Protein AF-A0A379FQY0-F1 (afdb_monomer_lite)

Sequence (62 aa):
MTTEQIEKYFGTTNKIAEFFRISPEAFYQWKKRPNQLIPKNRAIEADYRTKGELRFDPALYQ

pLDDT: mean 95.7, std 2.68, range [82.69, 98.25]

Secondary structure (DSSP, 8-state):
-BHHHHHHHH-SHHHHHHHHTS-HHHHHHHHTSGGGBPPHHHHHHHHHHTTTSS---GGGG-

InterPro domains:
  IPR010982 Lambda repressor-like, DNA-binding domain superfamily [G3DSA:1.10.260.40] (1-62)
  IPR010982 Lambda repressor-like, DNA-binding domain superfamily [SSF47413] (1-61)

Structure (mmCIF, N/CA/C/O backbone):
data_AF-A0A379FQY0-F1
#
_entry.id   AF-A0A379FQY0-F1
#
loop_
_atom_site.group_PDB
_atom_site.id
_atom_site.type_symbol
_atom_site.label_atom_id
_atom_site.label_alt_id
_atom_site.label_comp_id
_atom_site.label_asym_id
_atom_site.label_entity_id
_atom_site.label_seq_id
_atom_site.pdbx_PDB_ins_code
_atom_site.Cartn_x
_atom_site.Cartn_y
_atom_site.Cartn_z
_atom_site.occupancy
_atom_site.B_iso_or_equiv
_atom_site.auth_seq_id
_atom_site.auth_comp_id
_atom_site.auth_asym_id
_atom_site.auth_atom_id
_atom_site.pdbx_PDB_model_num
ATOM 1 N N . MET A 1 1 ? 1.542 -3.100 -7.748 1.00 93.62 1 MET A N 1
ATOM 2 C CA . MET A 1 1 ? 0.685 -2.355 -6.804 1.00 93.62 1 MET A CA 1
ATOM 3 C C . MET A 1 1 ? 1.386 -1.068 -6.410 1.00 93.62 1 MET A C 1
ATOM 5 O O . MET A 1 1 ? 2.530 -1.126 -5.959 1.00 93.62 1 MET A O 1
ATOM 9 N N . THR A 1 2 ? 0.743 0.074 -6.631 1.00 96.75 2 THR A N 1
ATOM 10 C CA . THR A 1 2 ? 1.323 1.400 -6.369 1.00 96.75 2 THR A CA 1
ATOM 11 C C . THR A 1 2 ? 0.931 1.925 -4.991 1.00 96.75 2 THR A C 1
ATOM 13 O O . THR A 1 2 ? -0.058 1.481 -4.407 1.00 96.75 2 THR A O 1
ATOM 16 N N . THR A 1 3 ? 1.683 2.890 -4.459 1.00 96.12 3 THR A N 1
ATOM 17 C CA . THR A 1 3 ? 1.316 3.567 -3.207 1.00 96.12 3 THR A CA 1
ATOM 18 C C . THR A 1 3 ? -0.041 4.255 -3.305 1.00 96.12 3 THR A C 1
ATOM 20 O O . THR A 1 3 ? -0.791 4.204 -2.342 1.00 96.12 3 THR A O 1
ATOM 23 N N . GLU A 1 4 ? -0.402 4.808 -4.466 1.00 95.94 4 GLU A N 1
ATOM 24 C CA . GLU A 1 4 ? -1.711 5.437 -4.687 1.00 95.94 4 GLU A CA 1
ATOM 25 C C . GLU A 1 4 ? -2.871 4.439 -4.550 1.00 95.94 4 GLU A C 1
ATOM 27 O O . GLU A 1 4 ? -3.867 4.736 -3.895 1.00 95.94 4 GLU A O 1
ATOM 32 N N . GLN A 1 5 ? -2.736 3.225 -5.101 1.00 96.38 5 GLN A N 1
ATOM 33 C CA . GLN A 1 5 ? -3.750 2.174 -4.940 1.00 96.38 5 GLN A CA 1
ATOM 34 C C . GLN A 1 5 ? -3.957 1.817 -3.464 1.00 96.38 5 GLN A C 1
ATOM 36 O O . GLN A 1 5 ? -5.090 1.660 -3.011 1.00 96.38 5 GLN A O 1
ATOM 41 N N . ILE A 1 6 ? -2.864 1.731 -2.704 1.00 96.81 6 ILE A N 1
ATOM 42 C CA . ILE A 1 6 ? -2.909 1.455 -1.266 1.00 96.81 6 ILE A CA 1
ATOM 43 C C . ILE A 1 6 ? -3.543 2.620 -0.500 1.00 96.81 6 ILE A C 1
ATOM 45 O O . ILE A 1 6 ? -4.377 2.395 0.374 1.00 96.81 6 ILE A O 1
ATOM 49 N N . GLU A 1 7 ? -3.205 3.863 -0.836 1.00 96.56 7 GLU A N 1
ATOM 50 C CA . GLU A 1 7 ? -3.818 5.046 -0.224 1.00 96.56 7 GLU A CA 1
ATOM 51 C C . GLU A 1 7 ? -5.309 5.133 -0.498 1.00 96.56 7 GLU A C 1
ATOM 53 O O . GLU A 1 7 ? -6.080 5.370 0.427 1.00 96.56 7 GLU A O 1
ATOM 58 N N . LYS A 1 8 ? -5.728 4.858 -1.733 1.00 97.50 8 LYS A N 1
ATOM 59 C CA . LYS A 1 8 ? -7.142 4.810 -2.096 1.00 97.50 8 LYS A CA 1
ATOM 60 C C . LYS A 1 8 ? -7.905 3.745 -1.304 1.00 97.50 8 LYS A C 1
ATOM 62 O O . LYS A 1 8 ? -9.055 3.973 -0.945 1.00 97.50 8 LYS A O 1
ATOM 67 N N . TYR A 1 9 ? -7.273 2.606 -1.026 1.00 97.56 9 TYR A N 1
ATOM 68 C CA . TYR A 1 9 ? -7.883 1.502 -0.288 1.00 97.56 9 TYR A CA 1
ATOM 69 C C . TYR A 1 9 ? -7.982 1.770 1.222 1.00 97.56 9 TYR A C 1
ATOM 71 O O . TYR A 1 9 ? -9.045 1.635 1.820 1.00 97.56 9 TYR A O 1
ATOM 79 N N . PHE A 1 10 ? -6.875 2.154 1.864 1.00 96.94 10 PHE A N 1
ATOM 80 C CA . PHE A 1 10 ? -6.815 2.303 3.325 1.00 96.94 10 PHE A CA 1
ATOM 81 C C . PHE A 1 10 ? -7.187 3.712 3.814 1.00 96.94 10 PHE A C 1
ATOM 83 O O . PHE A 1 10 ? -7.537 3.894 4.983 1.00 96.94 10 PHE A O 1
ATOM 90 N N . GLY A 1 11 ? -7.089 4.721 2.951 1.00 96.69 11 GLY A N 1
ATOM 91 C CA . GLY A 1 11 ? -7.422 6.121 3.213 1.00 96.69 11 GLY A CA 1
ATOM 92 C C . GLY A 1 11 ? -6.324 6.928 3.910 1.00 96.69 11 GLY A C 1
ATOM 93 O O . GLY A 1 11 ? -6.089 8.072 3.535 1.00 96.69 11 GLY A O 1
ATOM 94 N N . THR A 1 12 ? -5.637 6.375 4.918 1.00 95.19 12 THR A N 1
ATOM 95 C CA . THR A 1 12 ? -4.598 7.111 5.665 1.00 95.19 12 THR A CA 1
ATOM 96 C C . THR A 1 12 ? -3.294 6.336 5.793 1.00 95.19 12 THR A C 1
ATOM 98 O O . THR A 1 12 ? -3.291 5.119 5.976 1.00 95.19 12 THR A O 1
ATOM 101 N N . THR A 1 13 ? -2.169 7.059 5.797 1.00 95.12 13 THR A N 1
ATOM 102 C CA . THR A 1 13 ? -0.833 6.478 6.006 1.00 95.12 13 THR A CA 1
ATOM 103 C C . THR A 1 13 ? -0.732 5.677 7.305 1.00 95.12 13 THR A C 1
ATOM 105 O O . THR A 1 13 ? -0.070 4.646 7.323 1.00 95.12 13 THR A O 1
ATOM 108 N N . ASN A 1 14 ? -1.423 6.087 8.374 1.00 96.44 14 ASN A N 1
ATOM 109 C CA . ASN A 1 14 ? -1.398 5.362 9.6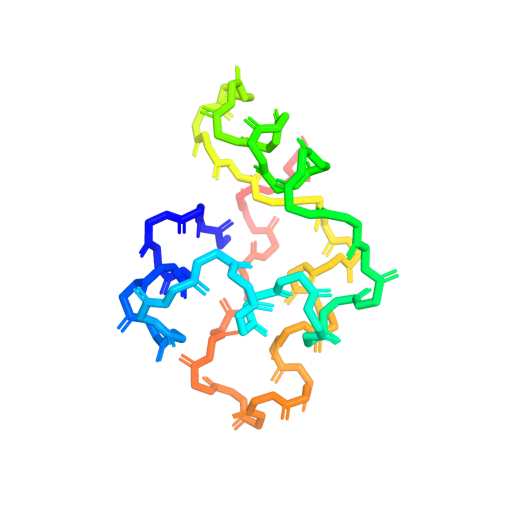50 1.00 96.44 14 ASN A CA 1
ATOM 110 C C . ASN A 1 14 ? -2.037 3.973 9.537 1.00 96.44 14 ASN A C 1
ATOM 112 O O . ASN A 1 14 ? -1.446 3.002 9.996 1.00 96.44 14 ASN A O 1
ATOM 116 N N . LYS A 1 15 ? -3.189 3.858 8.860 1.00 98.06 15 LYS A N 1
ATOM 117 C CA . LYS A 1 15 ? -3.841 2.560 8.618 1.00 98.06 15 LYS A CA 1
ATOM 118 C C . LYS A 1 15 ? -2.975 1.647 7.751 1.00 98.06 15 LYS A C 1
ATOM 120 O O . LYS A 1 15 ? -2.913 0.444 7.979 1.00 98.06 15 LYS A O 1
ATOM 125 N N . ILE A 1 16 ? -2.275 2.225 6.777 1.00 97.56 16 ILE A N 1
ATOM 126 C CA . ILE A 1 16 ? -1.340 1.499 5.909 1.00 97.56 16 ILE A CA 1
ATOM 127 C C . ILE A 1 16 ? -0.143 0.988 6.714 1.00 97.56 16 ILE A C 1
ATOM 129 O O . ILE A 1 16 ? 0.228 -0.181 6.615 1.00 97.56 16 ILE A O 1
ATOM 133 N N . ALA A 1 17 ? 0.453 1.859 7.525 1.00 97.12 17 ALA A N 1
ATOM 134 C CA . ALA A 1 17 ? 1.592 1.536 8.371 1.00 97.12 17 ALA A CA 1
ATOM 135 C C . ALA A 1 17 ? 1.247 0.422 9.371 1.00 97.12 17 ALA A C 1
ATOM 137 O O . ALA A 1 17 ? 1.978 -0.564 9.473 1.00 97.12 17 ALA A O 1
ATOM 138 N N . GLU A 1 18 ? 0.086 0.528 10.023 1.00 98.00 18 GLU A N 1
ATOM 139 C CA . GLU A 1 18 ? -0.464 -0.501 10.906 1.00 98.00 18 GLU A CA 1
ATOM 140 C C . GLU A 1 18 ? -0.679 -1.824 10.162 1.00 98.00 18 GLU A C 1
ATOM 142 O O . GLU A 1 18 ? -0.224 -2.876 10.618 1.00 98.00 18 GLU A O 1
ATOM 147 N N . PHE A 1 19 ? -1.293 -1.774 8.974 1.00 9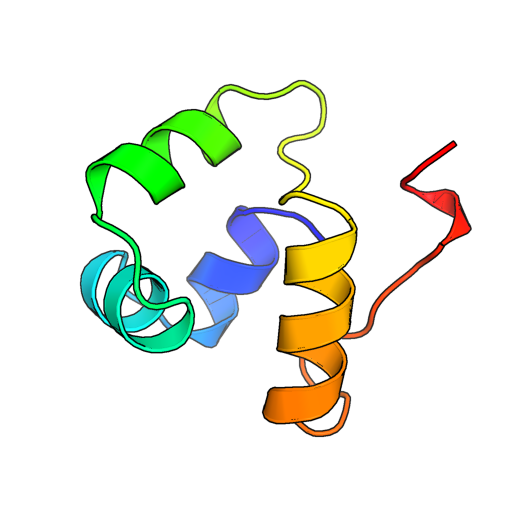7.88 19 PHE A N 1
ATOM 148 C CA . PHE A 1 19 ? -1.516 -2.957 8.152 1.00 97.88 19 PHE A CA 1
ATOM 149 C C . PHE A 1 19 ? -0.200 -3.682 7.851 1.00 97.88 19 PHE A C 1
ATOM 151 O O . PHE A 1 19 ? -0.101 -4.875 8.129 1.00 97.88 19 PHE A O 1
ATOM 158 N N . PHE A 1 20 ? 0.828 -2.985 7.361 1.00 97.06 20 PHE A N 1
ATOM 159 C CA . PHE A 1 20 ? 2.120 -3.588 7.001 1.00 97.06 20 PHE A CA 1
ATOM 160 C C . PHE A 1 20 ? 3.080 -3.809 8.181 1.00 97.06 20 PHE A C 1
ATOM 162 O O . PHE A 1 20 ? 4.159 -4.378 7.980 1.00 97.06 20 PHE A O 1
ATOM 169 N N . ARG A 1 21 ? 2.704 -3.384 9.397 1.00 97.44 21 ARG A N 1
ATOM 170 C CA . ARG A 1 21 ? 3.561 -3.370 10.596 1.00 97.44 21 ARG A CA 1
ATOM 171 C C . ARG A 1 21 ? 4.886 -2.642 10.350 1.00 97.44 21 ARG A C 1
ATOM 173 O O . ARG A 1 21 ? 5.965 -3.156 10.639 1.00 97.44 21 ARG A O 1
ATOM 180 N N . ILE A 1 22 ? 4.792 -1.456 9.763 1.00 97.19 22 ILE A N 1
ATOM 181 C CA . ILE A 1 22 ? 5.914 -0.552 9.483 1.00 97.19 22 ILE A CA 1
ATOM 182 C C . ILE A 1 22 ? 5.635 0.819 10.104 1.00 97.19 22 ILE A C 1
ATOM 184 O O . ILE A 1 22 ? 4.535 1.064 10.590 1.00 97.19 22 ILE A O 1
ATOM 188 N N . SER A 1 23 ? 6.602 1.736 10.056 1.00 97.56 23 SER A N 1
ATOM 189 C CA . SER A 1 23 ? 6.334 3.135 10.397 1.00 97.56 23 SER A CA 1
ATOM 190 C C . SER A 1 23 ? 5.695 3.895 9.218 1.00 97.56 23 SER A C 1
ATOM 192 O O . SER A 1 23 ? 5.919 3.527 8.056 1.00 97.56 23 SER A O 1
ATOM 194 N N . PRO A 1 24 ? 4.937 4.980 9.468 1.00 95.81 24 PRO A N 1
ATOM 195 C CA . PRO A 1 24 ? 4.465 5.890 8.420 1.00 95.81 24 PRO A CA 1
ATOM 196 C C . PRO A 1 24 ? 5.590 6.382 7.496 1.00 95.81 24 PRO A C 1
ATOM 198 O O . PRO A 1 24 ? 5.419 6.453 6.279 1.00 95.81 24 PRO A O 1
ATOM 201 N N . GLU A 1 25 ? 6.773 6.656 8.049 1.00 96.56 25 GLU A N 1
ATOM 202 C CA . GLU A 1 25 ? 7.967 7.096 7.317 1.00 96.56 25 GLU A CA 1
ATOM 203 C C . GLU A 1 25 ? 8.428 6.047 6.308 1.00 96.56 25 GLU A C 1
ATOM 205 O O . GLU A 1 25 ? 8.792 6.401 5.186 1.00 96.56 25 GLU A O 1
ATOM 210 N N . ALA A 1 26 ? 8.369 4.760 6.660 1.00 96.00 26 ALA A N 1
ATOM 211 C CA . ALA A 1 26 ? 8.704 3.683 5.734 1.00 96.00 26 ALA A CA 1
ATOM 212 C C . ALA A 1 26 ? 7.758 3.668 4.521 1.00 96.00 26 ALA A C 1
ATOM 214 O O . ALA A 1 26 ? 8.218 3.474 3.393 1.00 96.00 26 ALA A O 1
ATOM 215 N N . PHE A 1 27 ? 6.465 3.953 4.720 1.00 96.25 27 PHE A N 1
ATOM 216 C CA . PHE A 1 27 ? 5.523 4.109 3.609 1.00 96.25 27 PHE A CA 1
ATOM 217 C C . PHE A 1 27 ? 5.860 5.327 2.736 1.00 96.25 27 PHE A C 1
ATOM 219 O O . PHE A 1 27 ? 5.849 5.231 1.508 1.00 96.25 27 PHE A O 1
ATOM 226 N N . TYR A 1 28 ? 6.251 6.456 3.339 1.00 94.81 28 TYR A N 1
ATOM 227 C CA . TYR A 1 28 ? 6.722 7.620 2.578 1.00 94.81 28 TYR A CA 1
ATOM 228 C C . TYR A 1 28 ? 7.960 7.312 1.724 1.00 94.81 28 TYR A C 1
ATOM 230 O O . TYR A 1 28 ? 8.077 7.848 0.623 1.00 94.81 28 TYR A O 1
ATOM 238 N N . GLN A 1 29 ? 8.861 6.427 2.168 1.00 95.75 29 GLN A N 1
ATOM 239 C CA . GLN A 1 29 ? 9.989 5.999 1.329 1.00 95.75 29 GLN A CA 1
ATOM 240 C C . GLN A 1 29 ? 9.527 5.222 0.090 1.00 95.75 29 GLN A C 1
ATOM 242 O O . GLN A 1 29 ? 10.141 5.343 -0.968 1.00 95.75 29 GLN A O 1
ATOM 247 N N . TRP A 1 30 ? 8.427 4.465 0.167 1.00 94.69 30 TRP A N 1
ATOM 248 C CA . TRP A 1 30 ? 7.884 3.764 -1.002 1.00 94.69 30 TRP A CA 1
ATOM 249 C C . TRP A 1 30 ? 7.351 4.734 -2.057 1.00 94.69 30 TRP A C 1
ATOM 251 O O . TRP A 1 30 ? 7.566 4.502 -3.245 1.00 94.69 30 TRP A O 1
ATOM 261 N N . LYS A 1 31 ? 6.756 5.859 -1.638 1.00 93.38 31 LYS A N 1
ATOM 262 C CA . LYS A 1 31 ? 6.266 6.910 -2.551 1.00 93.38 31 LYS A CA 1
ATOM 263 C C . LYS A 1 31 ? 7.375 7.577 -3.366 1.00 93.38 31 LYS A C 1
ATOM 265 O O . LYS A 1 31 ? 7.104 8.150 -4.416 1.00 93.38 31 LYS A O 1
ATOM 270 N N . LYS A 1 32 ? 8.618 7.520 -2.880 1.00 93.88 32 LYS A N 1
ATOM 271 C CA . LYS A 1 32 ? 9.798 8.074 -3.562 1.00 93.88 32 LYS A CA 1
ATOM 272 C C . LYS A 1 32 ? 10.398 7.119 -4.595 1.00 93.88 32 LYS A C 1
ATOM 274 O O . LYS A 1 32 ? 11.302 7.513 -5.325 1.00 93.88 32 LYS A O 1
ATOM 279 N N . ARG A 1 33 ? 9.950 5.860 -4.644 1.00 91.25 33 ARG A N 1
ATOM 280 C CA . ARG A 1 33 ? 10.473 4.872 -5.595 1.00 91.25 33 ARG A CA 1
ATOM 281 C C . ARG A 1 33 ? 9.977 5.178 -7.013 1.00 91.25 33 ARG A C 1
ATOM 283 O O . ARG A 1 33 ? 8.849 5.650 -7.168 1.00 91.25 33 ARG A O 1
ATOM 290 N N . PRO A 1 34 ? 10.761 4.840 -8.051 1.00 87.19 34 PRO A N 1
ATOM 291 C CA . PRO A 1 34 ? 10.289 4.869 -9.430 1.00 87.19 34 PRO A CA 1
ATOM 292 C C . PRO A 1 34 ? 8.998 4.061 -9.577 1.00 87.19 34 PRO A C 1
ATOM 294 O O . PRO A 1 34 ? 8.861 2.988 -8.982 1.00 87.19 34 PRO A O 1
ATOM 297 N N . ASN A 1 35 ? 8.042 4.596 -10.336 1.00 89.81 35 ASN A N 1
ATOM 298 C CA . ASN A 1 35 ? 6.710 4.013 -10.552 1.00 89.81 35 ASN A CA 1
ATOM 299 C C . ASN A 1 35 ? 5.880 3.816 -9.270 1.00 89.81 35 ASN A C 1
ATOM 301 O O . ASN A 1 35 ? 4.821 3.193 -9.311 1.00 89.81 35 ASN A O 1
ATOM 305 N N . GLN A 1 36 ? 6.367 4.324 -8.129 1.00 94.81 36 GLN A N 1
ATOM 306 C CA . GLN A 1 36 ? 5.712 4.283 -6.823 1.00 94.81 36 GLN A CA 1
ATOM 307 C C . GLN A 1 36 ? 5.230 2.886 -6.417 1.00 94.81 36 GLN A C 1
ATOM 309 O O . GLN A 1 36 ? 4.241 2.724 -5.701 1.00 94.81 36 GLN A O 1
ATOM 314 N N . LEU A 1 37 ? 5.926 1.850 -6.883 1.00 95.69 37 LEU A N 1
ATOM 315 C CA . LEU A 1 37 ? 5.598 0.477 -6.545 1.00 95.69 37 LEU A CA 1
ATOM 316 C C . LEU A 1 37 ? 6.010 0.192 -5.104 1.00 95.69 37 LEU A C 1
ATOM 318 O O . LEU A 1 37 ? 7.156 0.425 -4.698 1.00 95.69 37 LEU A O 1
ATOM 322 N N . ILE A 1 38 ? 5.101 -0.395 -4.332 1.00 96.19 38 ILE A N 1
ATOM 323 C CA . ILE A 1 38 ? 5.470 -0.948 -3.027 1.00 96.19 38 ILE A CA 1
ATOM 324 C C . ILE A 1 38 ? 6.341 -2.198 -3.216 1.00 96.19 38 ILE A C 1
ATOM 326 O O . ILE A 1 38 ? 6.295 -2.795 -4.290 1.00 96.19 38 ILE A O 1
ATOM 330 N N . PRO A 1 39 ? 7.179 -2.614 -2.249 1.00 95.88 39 PRO A N 1
ATOM 331 C CA . PRO A 1 39 ? 8.044 -3.787 -2.415 1.00 95.88 39 PRO A CA 1
ATOM 332 C C . PRO A 1 39 ? 7.267 -5.046 -2.827 1.00 95.88 39 PRO A C 1
ATOM 334 O O . PRO A 1 39 ? 6.168 -5.271 -2.331 1.00 95.88 39 PRO A O 1
ATOM 337 N N . LYS A 1 40 ? 7.849 -5.892 -3.691 1.00 96.25 40 LYS A N 1
ATOM 338 C CA . LYS A 1 40 ? 7.191 -7.092 -4.251 1.00 96.25 40 LYS A CA 1
ATOM 339 C C . LYS A 1 40 ? 6.547 -7.970 -3.175 1.00 96.25 40 LYS A C 1
ATOM 341 O O . LYS A 1 40 ? 5.359 -8.261 -3.250 1.00 96.25 40 LYS A O 1
ATOM 346 N N . ASN A 1 41 ? 7.300 -8.308 -2.127 1.00 96.69 41 ASN A N 1
ATOM 347 C CA . ASN A 1 41 ? 6.793 -9.131 -1.023 1.00 96.69 41 ASN A CA 1
ATOM 348 C C . ASN A 1 41 ? 5.630 -8.456 -0.278 1.00 96.69 41 ASN A C 1
ATOM 350 O O . ASN A 1 41 ? 4.710 -9.137 0.158 1.00 96.69 41 ASN A O 1
ATOM 354 N N . ARG A 1 42 ? 5.637 -7.120 -0.176 1.00 97.31 42 ARG A N 1
ATOM 355 C CA . ARG A 1 42 ? 4.544 -6.353 0.436 1.00 97.31 42 ARG A CA 1
ATOM 356 C C . ARG A 1 42 ? 3.311 -6.313 -0.463 1.00 97.31 42 ARG A C 1
ATOM 358 O O . ARG A 1 42 ? 2.201 -6.341 0.044 1.00 97.31 42 ARG A O 1
ATOM 365 N N . ALA A 1 43 ? 3.488 -6.294 -1.783 1.00 97.25 43 ALA A N 1
ATOM 366 C CA . ALA A 1 43 ? 2.373 -6.368 -2.722 1.00 97.25 43 ALA A CA 1
ATOM 367 C C . ALA A 1 43 ? 1.684 -7.739 -2.679 1.00 97.25 43 ALA A C 1
ATOM 369 O O . ALA A 1 43 ? 0.461 -7.795 -2.672 1.00 97.25 43 ALA A O 1
ATOM 370 N N . ILE A 1 44 ? 2.459 -8.823 -2.573 1.00 97.81 44 ILE A N 1
ATOM 371 C CA . ILE A 1 44 ? 1.931 -10.182 -2.372 1.00 97.81 44 ILE A CA 1
ATOM 372 C C . ILE A 1 44 ? 1.211 -10.289 -1.019 1.00 97.81 44 ILE A C 1
ATOM 374 O O . ILE A 1 44 ? 0.111 -10.828 -0.939 1.00 97.81 44 ILE A O 1
ATOM 378 N N 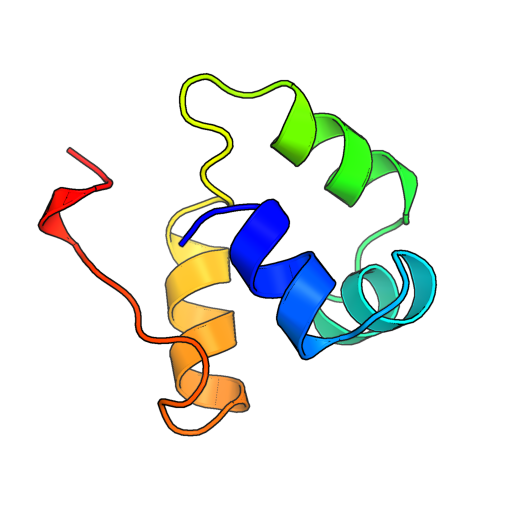. GLU A 1 45 ? 1.808 -9.745 0.048 1.00 97.88 45 GLU A N 1
ATOM 379 C CA . GLU A 1 45 ? 1.187 -9.696 1.376 1.00 97.88 45 GLU A CA 1
ATOM 380 C C . GLU A 1 45 ? -0.157 -8.951 1.351 1.00 97.88 45 GLU A C 1
ATOM 382 O O . GLU A 1 45 ? -1.133 -9.419 1.941 1.00 97.88 45 GLU A O 1
ATOM 387 N N . ALA A 1 46 ? -0.211 -7.805 0.669 1.00 97.75 46 ALA A N 1
ATOM 388 C CA . ALA A 1 46 ? -1.418 -7.003 0.531 1.00 97.75 46 ALA A CA 1
ATOM 389 C C . ALA A 1 46 ? -2.516 -7.753 -0.224 1.00 97.75 46 ALA A C 1
ATOM 391 O O . ALA A 1 46 ? -3.644 -7.799 0.258 1.00 97.75 46 ALA A O 1
ATOM 392 N N . ASP A 1 47 ? -2.180 -8.393 -1.342 1.00 98.25 47 ASP A N 1
ATOM 393 C CA . ASP A 1 47 ? -3.110 -9.223 -2.113 1.00 98.25 47 ASP A CA 1
ATOM 394 C C . ASP A 1 47 ? -3.720 -10.333 -1.252 1.00 98.25 47 ASP A C 1
ATOM 396 O O . ASP A 1 47 ? -4.939 -10.412 -1.077 1.00 98.25 47 ASP A O 1
ATOM 400 N N . TYR A 1 48 ? -2.864 -11.105 -0.578 1.00 98.00 48 TYR A N 1
ATOM 401 C CA . TYR A 1 48 ? -3.295 -12.189 0.299 1.00 98.00 48 TYR A CA 1
ATOM 402 C C . TYR A 1 48 ? -4.206 -11.703 1.438 1.00 98.00 48 TYR A C 1
ATOM 404 O O . TYR A 1 48 ? -5.285 -12.252 1.666 1.00 98.00 48 TYR A O 1
ATOM 412 N N . ARG A 1 49 ? -3.800 -10.652 2.160 1.00 97.81 49 ARG A N 1
ATOM 413 C CA . ARG A 1 49 ? -4.519 -10.175 3.354 1.00 97.81 49 ARG A CA 1
ATOM 414 C C . ARG A 1 49 ? -5.785 -9.383 3.030 1.00 97.81 49 ARG A C 1
ATOM 416 O O . ARG A 1 49 ? -6.681 -9.341 3.869 1.00 97.81 49 ARG A O 1
ATOM 423 N N . THR A 1 50 ? -5.872 -8.784 1.844 1.00 97.25 50 THR A N 1
ATOM 424 C CA . THR A 1 50 ? -7.092 -8.123 1.342 1.00 97.25 50 THR A CA 1
ATOM 425 C C . THR A 1 50 ? -7.975 -9.053 0.515 1.00 97.25 50 THR A C 1
ATOM 427 O O . THR A 1 50 ? -8.979 -8.611 -0.030 1.00 97.25 50 THR A O 1
ATOM 430 N N . LYS A 1 51 ? -7.631 -10.346 0.430 1.00 96.56 51 LYS A N 1
ATOM 431 C CA . LYS A 1 51 ? -8.393 -11.358 -0.315 1.00 96.56 51 LYS A CA 1
ATOM 432 C C . LYS A 1 51 ? -8.629 -10.963 -1.782 1.00 96.56 51 LYS A C 1
ATOM 434 O O . LYS A 1 51 ? -9.702 -11.217 -2.324 1.00 96.56 51 LYS A O 1
ATOM 439 N N . GLY A 1 52 ? -7.632 -10.352 -2.422 1.00 95.56 52 GLY A N 1
ATOM 440 C CA . GLY A 1 52 ? -7.697 -9.980 -3.836 1.00 95.56 52 GLY A CA 1
ATOM 441 C C . GLY A 1 52 ? -8.192 -8.568 -4.144 1.00 95.56 52 GLY A C 1
ATOM 442 O O . GLY A 1 52 ? -8.145 -8.178 -5.311 1.00 95.56 52 GLY A O 1
ATOM 443 N N . GLU A 1 53 ? -8.632 -7.778 -3.157 1.00 96.62 53 GLU A N 1
ATOM 444 C CA . GLU A 1 53 ? -9.056 -6.391 -3.420 1.00 96.62 53 GLU A CA 1
ATOM 445 C C . GLU A 1 53 ? -7.876 -5.502 -3.851 1.00 96.62 53 GLU A C 1
ATOM 447 O O . GLU A 1 53 ? -8.009 -4.666 -4.748 1.00 96.62 53 GLU A O 1
ATOM 452 N N . LEU A 1 54 ? -6.690 -5.732 -3.280 1.00 96.69 54 LEU A N 1
ATOM 453 C CA . LEU A 1 54 ? -5.428 -5.175 -3.760 1.00 96.69 54 LEU A CA 1
ATOM 454 C C . LEU A 1 54 ? -4.646 -6.24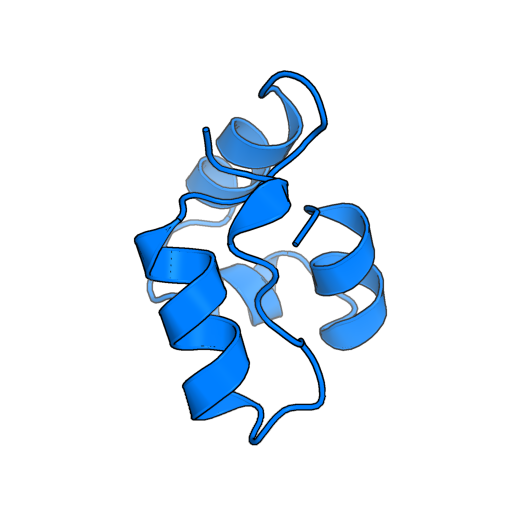3 -4.533 1.00 96.69 54 LEU A C 1
ATOM 456 O O . LEU A 1 54 ? -3.742 -6.875 -3.998 1.00 96.69 54 LEU A O 1
ATOM 460 N N . ARG A 1 55 ? -4.968 -6.439 -5.813 1.00 96.56 55 ARG A N 1
ATOM 461 C CA . ARG A 1 55 ? -4.380 -7.520 -6.621 1.00 96.56 55 ARG A CA 1
ATOM 462 C C . ARG A 1 55 ? -2.886 -7.321 -6.906 1.00 96.56 55 ARG A C 1
ATOM 464 O O . ARG A 1 55 ? -2.457 -6.257 -7.369 1.00 96.56 55 ARG A O 1
ATOM 471 N N . PHE A 1 56 ? -2.088 -8.364 -6.681 1.00 96.69 56 PHE A N 1
ATOM 472 C CA . PHE A 1 56 ? -0.688 -8.397 -7.090 1.00 96.69 56 PHE A CA 1
ATOM 473 C C . PHE A 1 56 ? -0.574 -8.644 -8.599 1.00 96.69 56 PHE A C 1
ATOM 475 O O . PHE A 1 56 ? -1.240 -9.513 -9.159 1.00 96.69 56 PHE A O 1
ATOM 482 N N . ASP A 1 57 ? 0.314 -7.892 -9.249 1.00 95.25 57 ASP A N 1
ATOM 483 C CA . ASP A 1 57 ? 0.677 -8.095 -10.649 1.00 95.25 57 ASP A CA 1
ATOM 484 C C . ASP A 1 57 ? 2.195 -8.321 -10.749 1.00 95.25 57 ASP A C 1
ATOM 486 O O . ASP A 1 57 ? 2.962 -7.378 -10.507 1.00 95.25 57 ASP A O 1
ATOM 490 N N . PRO A 1 58 ? 2.653 -9.548 -11.071 1.00 94.00 58 PRO A N 1
ATOM 491 C CA . PRO A 1 58 ? 4.072 -9.856 -11.191 1.00 94.00 58 PRO A CA 1
ATOM 492 C C . PRO A 1 58 ? 4.757 -9.129 -12.352 1.00 94.00 58 PRO A C 1
ATOM 494 O O . PRO A 1 58 ? 5.965 -8.907 -12.266 1.00 94.00 58 PRO A O 1
ATOM 497 N N . ALA A 1 59 ? 4.028 -8.727 -13.400 1.00 94.06 59 ALA A N 1
ATOM 498 C CA . ALA A 1 59 ? 4.607 -8.053 -14.563 1.00 94.06 59 ALA A CA 1
ATOM 499 C C . ALA A 1 59 ? 5.183 -6.669 -14.218 1.00 94.06 59 ALA A C 1
ATOM 501 O O . ALA A 1 59 ? 6.070 -6.179 -14.911 1.00 94.06 59 ALA A O 1
ATOM 502 N N . LEU A 1 60 ? 4.731 -6.065 -13.114 1.00 92.19 60 LEU A N 1
ATOM 503 C CA . LEU A 1 60 ? 5.217 -4.773 -12.624 1.00 92.19 60 LEU A CA 1
ATOM 504 C C . LEU A 1 60 ? 6.554 -4.860 -11.860 1.00 92.19 60 LEU A C 1
ATOM 506 O O . LEU A 1 60 ? 7.096 -3.823 -11.490 1.00 92.19 60 LEU A O 1
ATOM 510 N N . TYR A 1 61 ? 7.074 -6.061 -11.579 1.00 90.56 61 TYR A N 1
ATOM 511 C CA . TYR A 1 61 ? 8.228 -6.285 -10.689 1.00 90.56 61 TYR A CA 1
ATOM 512 C C . TYR A 1 61 ? 9.393 -7.034 -11.356 1.00 90.56 61 TYR A C 1
ATOM 514 O O . TYR A 1 61 ? 10.007 -7.886 -10.704 1.00 90.56 61 TYR A O 1
ATOM 522 N N . GLN A 1 62 ? 9.651 -6.753 -12.637 1.00 82.69 62 GLN A N 1
ATOM 523 C CA . GLN A 1 62 ? 10.790 -7.313 -13.379 1.00 82.69 62 GLN A CA 1
ATOM 524 C C . GLN A 1 62 ? 12.137 -6.874 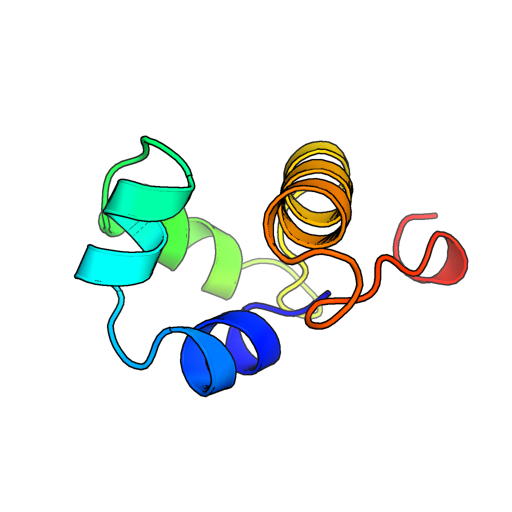-12.799 1.00 82.69 62 GLN A C 1
ATOM 526 O O . GLN A 1 62 ? 12.242 -5.706 -12.354 1.00 82.69 62 GLN A O 1
#

Radius of gyration: 10.55 Å; chains: 1; bounding box: 20×20×26 Å

Foldseek 3Di:
DALVLVCVVQVDLVSVCVLQ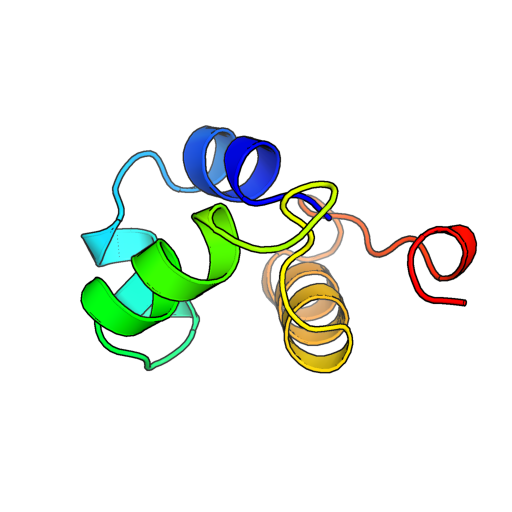VHDSVVLVVLCVDVVRDDDLVVLVVCCVVVVNPSPHDVVVPD

Organism: Providencia rettgeri (NCBI:txid587)